Protein AF-A0A1V4EL60-F1 (afdb_monomer)

Secondary structure (DSSP, 8-state):
---HHHHHHHHHHHHHHHSTT-S-EEEEEEEEEETTTEEEEE-SS-SEEEEESSHHHHHHHHHHHHHTSPPPP-------

Radius of gyration: 22.5 Å; Cα contacts (8 Å, |Δi|>4): 71; chains: 1; bounding box: 53×30×76 Å

Sequence (80 aa):
MADLPRIAELLRRIADRIDYRGAPKLTGFSFTFEAGEGIRWRDDGKGCPVAYLGEEQYERAHTEADSNRPRPATRGIDHE

Structure (mmCIF, N/CA/C/O backbone):
data_AF-A0A1V4EL60-F1
#
_entry.id   AF-A0A1V4EL60-F1
#
loop_
_atom_site.group_PDB
_atom_site.id
_atom_site.type_symbol
_atom_site.label_atom_id
_atom_site.label_alt_id
_atom_site.label_comp_id
_atom_site.label_asym_id
_atom_site.label_entity_id
_atom_site.label_seq_id
_atom_site.pdbx_PDB_ins_code
_atom_site.Cartn_x
_atom_site.Cartn_y
_atom_site.Cartn_z
_atom_site.occupancy
_atom_site.B_iso_or_equiv
_atom_site.auth_seq_id
_atom_site.auth_comp_id
_atom_site.auth_asym_id
_atom_site.auth_atom_id
_atom_site.pdbx_PDB_model_num
ATOM 1 N N . MET A 1 1 ? 6.499 0.271 -44.346 1.00 45.34 1 MET A N 1
ATOM 2 C CA . MET A 1 1 ? 6.417 -0.791 -43.322 1.00 45.34 1 MET A CA 1
ATOM 3 C C . MET A 1 1 ? 7.173 -0.274 -42.115 1.00 45.34 1 MET A C 1
ATOM 5 O O . MET A 1 1 ? 8.384 -0.144 -42.200 1.00 45.34 1 MET A O 1
ATOM 9 N N . ALA A 1 2 ? 6.463 0.204 -41.092 1.00 49.94 2 ALA A N 1
ATOM 10 C CA . ALA A 1 2 ? 7.104 0.802 -39.925 1.00 49.94 2 ALA A CA 1
ATOM 11 C C . ALA A 1 2 ? 7.849 -0.288 -39.146 1.00 49.94 2 ALA A C 1
ATOM 13 O O . ALA A 1 2 ? 7.266 -1.330 -38.851 1.00 49.94 2 ALA A O 1
ATOM 14 N N . ASP A 1 3 ? 9.126 -0.044 -38.857 1.00 54.62 3 ASP A N 1
ATOM 15 C CA . ASP A 1 3 ? 9.967 -0.883 -38.008 1.00 54.62 3 ASP A CA 1
ATOM 16 C C . ASP A 1 3 ? 9.280 -1.112 -36.652 1.00 54.62 3 ASP A C 1
ATOM 18 O O . ASP A 1 3 ? 9.355 -0.280 -35.746 1.00 54.62 3 ASP A O 1
ATOM 22 N N . LEU A 1 4 ? 8.632 -2.269 -36.501 1.00 56.97 4 LEU A N 1
ATOM 23 C CA . LEU A 1 4 ? 8.178 -2.832 -35.227 1.00 56.97 4 LEU A CA 1
ATOM 24 C C . LEU A 1 4 ? 9.178 -2.631 -34.067 1.00 56.97 4 LEU A C 1
ATOM 26 O O . LEU A 1 4 ? 8.722 -2.237 -32.991 1.00 56.97 4 LEU A O 1
ATOM 30 N N . PRO A 1 5 ? 10.510 -2.807 -34.242 1.00 61.06 5 PRO A N 1
ATOM 31 C CA . PRO A 1 5 ? 11.462 -2.560 -33.156 1.00 61.06 5 PRO A CA 1
ATOM 32 C C . PRO A 1 5 ? 11.501 -1.096 -32.689 1.00 61.06 5 PRO A C 1
ATOM 34 O O . PRO A 1 5 ? 11.601 -0.850 -31.490 1.00 61.06 5 PRO A O 1
ATOM 37 N N . ARG A 1 6 ? 11.338 -0.113 -33.589 1.00 72.75 6 ARG A N 1
ATOM 38 C CA . ARG A 1 6 ? 11.316 1.317 -33.219 1.00 72.75 6 ARG A CA 1
ATOM 39 C C . ARG A 1 6 ? 10.051 1.707 -32.462 1.00 72.75 6 ARG A C 1
ATOM 41 O O . ARG A 1 6 ? 10.110 2.531 -31.553 1.00 72.75 6 ARG A O 1
ATOM 48 N N . ILE A 1 7 ? 8.912 1.117 -32.824 1.00 81.25 7 ILE A N 1
ATOM 49 C CA . ILE A 1 7 ? 7.643 1.352 -32.123 1.00 81.25 7 ILE A CA 1
ATOM 50 C C . ILE A 1 7 ? 7.686 0.709 -30.732 1.00 81.25 7 ILE A C 1
ATOM 52 O O . ILE A 1 7 ? 7.294 1.350 -29.762 1.00 81.25 7 ILE A O 1
ATOM 56 N N . ALA A 1 8 ? 8.216 -0.510 -30.609 1.00 72.25 8 ALA A N 1
ATOM 57 C CA . ALA A 1 8 ? 8.364 -1.186 -29.321 1.00 72.25 8 ALA A CA 1
ATOM 58 C C . ALA A 1 8 ? 9.279 -0.412 -28.359 1.00 72.25 8 ALA A C 1
ATOM 60 O O . ALA A 1 8 ? 8.942 -0.244 -27.189 1.00 72.25 8 ALA A O 1
ATOM 61 N N . GLU A 1 9 ? 10.401 0.118 -28.849 1.00 78.44 9 GLU A N 1
ATOM 62 C CA . GLU A 1 9 ? 11.330 0.899 -28.028 1.00 78.44 9 GLU A CA 1
ATOM 63 C C . GLU A 1 9 ? 10.729 2.245 -27.591 1.00 78.44 9 GLU A C 1
ATOM 65 O O . GLU A 1 9 ? 10.898 2.668 -26.446 1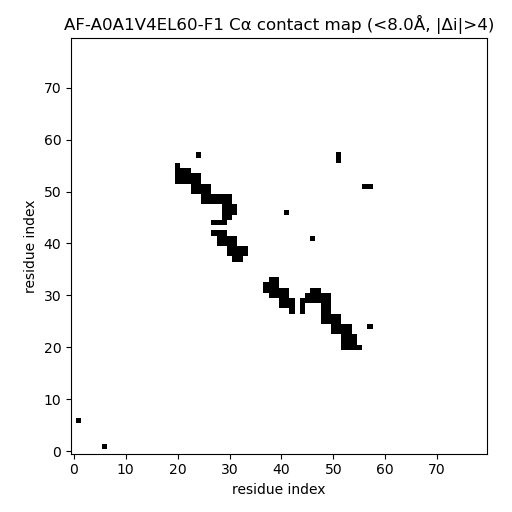.00 78.44 9 GLU A O 1
ATOM 70 N N . LEU A 1 10 ? 9.957 2.895 -28.468 1.00 79.19 10 LEU A N 1
ATOM 71 C CA . LEU A 1 10 ? 9.221 4.111 -28.127 1.00 79.19 10 LEU A CA 1
ATOM 72 C C . LEU A 1 10 ? 8.144 3.841 -27.069 1.00 79.19 10 LEU A C 1
ATOM 74 O O . LEU A 1 10 ? 8.041 4.588 -26.099 1.00 79.19 10 LEU A O 1
ATOM 78 N N . LEU A 1 11 ? 7.373 2.763 -27.225 1.00 79.19 11 LEU A N 1
ATOM 79 C CA . LEU A 1 11 ? 6.360 2.352 -26.253 1.00 79.19 11 LEU A CA 1
ATOM 80 C C . LEU A 1 11 ? 6.989 1.986 -24.909 1.00 79.19 11 LEU A C 1
ATOM 82 O O . LEU A 1 11 ? 6.447 2.368 -23.878 1.00 79.19 11 LEU A O 1
ATOM 86 N N . ARG A 1 12 ? 8.148 1.319 -24.910 1.00 72.62 12 ARG A N 1
ATOM 87 C CA . ARG A 1 12 ? 8.890 1.009 -23.686 1.00 72.62 12 ARG A CA 1
ATOM 88 C C . ARG A 1 12 ? 9.359 2.279 -22.984 1.00 72.62 12 ARG A C 1
ATOM 90 O O . ARG A 1 12 ? 9.091 2.432 -21.805 1.00 72.62 12 ARG A O 1
ATOM 97 N N . ARG A 1 13 ? 9.932 3.243 -23.711 1.00 76.81 13 ARG A N 1
ATOM 98 C CA . ARG A 1 13 ? 10.325 4.544 -23.137 1.00 76.81 13 ARG A CA 1
ATOM 99 C C . ARG A 1 13 ? 9.140 5.34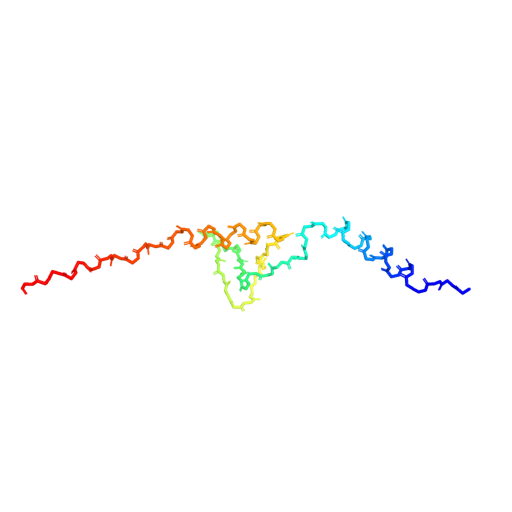6 -22.605 1.00 76.81 13 ARG A C 1
ATOM 101 O O . ARG A 1 13 ? 9.285 6.052 -21.613 1.00 76.81 13 ARG A O 1
ATOM 108 N N . ILE A 1 14 ? 7.982 5.276 -23.262 1.00 76.06 14 ILE A N 1
ATOM 109 C CA . ILE A 1 14 ? 6.756 5.925 -22.781 1.00 76.06 14 ILE A CA 1
ATOM 110 C C . ILE A 1 14 ? 6.244 5.217 -21.523 1.00 76.06 14 ILE A C 1
ATOM 112 O O . ILE A 1 14 ? 5.909 5.896 -20.558 1.00 76.06 14 ILE A O 1
ATOM 116 N N . ALA A 1 15 ? 6.232 3.883 -21.509 1.00 69.56 15 ALA A N 1
ATOM 117 C CA . ALA A 1 15 ? 5.848 3.090 -20.348 1.00 69.56 15 ALA A CA 1
ATOM 118 C C . ALA A 1 15 ? 6.778 3.362 -19.162 1.00 69.56 15 ALA A C 1
ATOM 120 O O . ALA A 1 15 ? 6.285 3.725 -18.108 1.00 69.56 15 ALA A O 1
ATOM 121 N N . ASP A 1 16 ? 8.097 3.327 -19.356 1.00 65.44 16 ASP A N 1
ATOM 122 C CA . ASP A 1 16 ? 9.091 3.619 -18.316 1.00 65.44 16 ASP A CA 1
ATOM 123 C C . ASP A 1 16 ? 9.005 5.084 -17.829 1.00 65.44 16 ASP A C 1
ATOM 125 O O . ASP A 1 16 ? 9.304 5.388 -16.677 1.00 65.44 16 ASP A O 1
ATOM 129 N N . ARG A 1 17 ? 8.564 6.019 -18.686 1.00 65.06 17 ARG A N 1
ATOM 130 C CA . ARG A 1 17 ? 8.325 7.424 -18.309 1.00 65.06 17 ARG A CA 1
ATOM 131 C C . ARG A 1 17 ? 7.038 7.614 -17.506 1.00 65.06 17 ARG A C 1
ATOM 133 O O . ARG A 1 17 ? 6.996 8.485 -16.640 1.00 65.06 17 ARG A O 1
ATOM 140 N N . ILE A 1 18 ? 5.987 6.863 -17.824 1.00 66.44 18 ILE A N 1
ATOM 141 C CA . ILE A 1 18 ? 4.707 6.895 -17.101 1.00 66.44 18 ILE A CA 1
ATOM 142 C C . ILE A 1 18 ? 4.821 6.100 -15.790 1.00 66.44 18 ILE A C 1
ATOM 144 O O . ILE A 1 18 ? 4.271 6.519 -14.776 1.00 66.44 18 ILE A O 1
ATOM 148 N N . ASP A 1 19 ? 5.593 5.014 -15.797 1.00 64.44 19 ASP A N 1
ATOM 149 C CA . ASP A 1 19 ? 5.844 4.098 -14.683 1.00 64.44 19 ASP A CA 1
ATOM 150 C C . ASP A 1 19 ? 7.231 4.321 -14.050 1.00 64.44 19 ASP A C 1
ATOM 152 O O . ASP A 1 19 ? 7.934 3.389 -13.672 1.00 64.44 19 ASP A O 1
ATOM 156 N N . TYR A 1 20 ? 7.650 5.584 -13.918 1.00 55.31 20 TYR A N 1
ATOM 157 C CA . TYR A 1 20 ? 8.971 5.943 -13.373 1.00 55.31 20 TYR A CA 1
ATOM 158 C C . TYR A 1 20 ? 9.187 5.469 -11.921 1.00 55.31 20 TYR A C 1
ATOM 160 O O . TYR A 1 20 ? 10.309 5.458 -11.420 1.00 55.31 20 TYR A O 1
ATOM 168 N N . ARG A 1 21 ? 8.112 5.093 -11.220 1.00 61.56 21 ARG A N 1
ATOM 169 C CA . ARG A 1 21 ? 8.157 4.609 -9.837 1.00 61.56 21 ARG A CA 1
ATOM 170 C C . ARG A 1 21 ? 7.949 3.101 -9.709 1.00 61.56 21 ARG A C 1
ATOM 172 O O . ARG A 1 21 ? 8.190 2.589 -8.623 1.00 61.56 21 ARG A O 1
ATOM 179 N N . GLY A 1 22 ? 7.617 2.395 -10.788 1.00 62.31 22 GLY A N 1
ATOM 180 C CA . GLY A 1 22 ? 7.322 0.965 -10.791 1.00 62.31 22 GLY A CA 1
ATOM 181 C C . GLY A 1 22 ? 5.867 0.654 -10.432 1.00 62.31 22 GLY A C 1
ATOM 182 O O . GLY A 1 22 ? 5.255 1.320 -9.594 1.00 62.31 22 GLY A O 1
ATOM 183 N N . ALA A 1 23 ? 5.332 -0.396 -11.064 1.00 70.19 23 ALA A N 1
ATOM 184 C CA . ALA A 1 23 ? 3.964 -0.853 -10.863 1.00 70.19 23 ALA A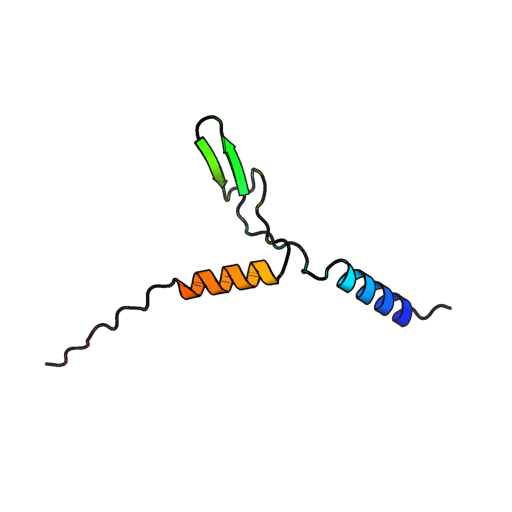 CA 1
ATOM 185 C C . ALA A 1 23 ? 3.632 -1.073 -9.371 1.00 70.19 23 ALA A C 1
ATOM 187 O O . ALA A 1 23 ? 4.463 -1.613 -8.629 1.00 70.19 23 ALA A O 1
ATOM 188 N N . PRO A 1 24 ? 2.410 -0.718 -8.921 1.00 72.75 24 PRO A N 1
ATOM 189 C C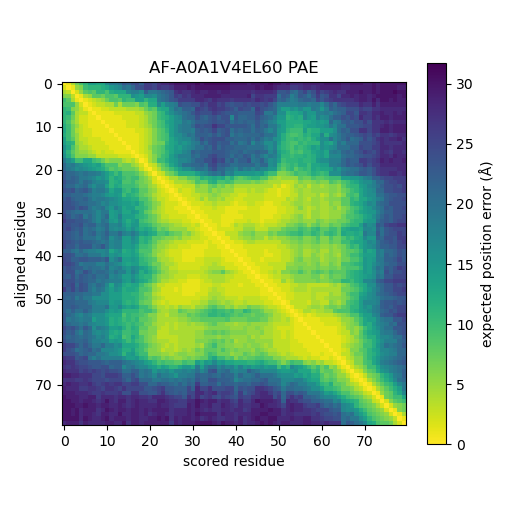A . PRO A 1 24 ? 2.018 -0.905 -7.534 1.00 72.75 24 PRO A CA 1
ATOM 190 C C . PRO A 1 24 ? 2.186 -2.356 -7.061 1.00 72.75 24 PRO A C 1
ATOM 192 O O . PRO A 1 24 ? 1.656 -3.283 -7.678 1.00 72.75 24 PRO A O 1
ATOM 195 N N . LYS A 1 25 ? 2.893 -2.556 -5.944 1.00 78.50 25 LYS A N 1
ATOM 196 C CA . LYS A 1 25 ? 3.117 -3.876 -5.331 1.00 78.50 25 LYS A CA 1
ATOM 197 C C . LYS A 1 25 ? 2.138 -4.078 -4.175 1.00 78.50 25 LYS A C 1
ATOM 199 O O . LYS A 1 25 ? 2.204 -3.359 -3.179 1.00 78.50 25 LYS A O 1
ATOM 204 N N . LEU A 1 26 ? 1.230 -5.047 -4.301 1.00 83.69 26 LEU A N 1
ATOM 205 C CA . LEU A 1 26 ? 0.294 -5.421 -3.233 1.00 83.69 26 LEU A CA 1
ATOM 206 C C . LEU A 1 26 ? 1.039 -6.072 -2.063 1.00 83.69 26 LEU A C 1
ATOM 208 O O . LEU A 1 26 ? 1.897 -6.925 -2.275 1.00 83.69 26 LEU A O 1
ATOM 212 N N . THR A 1 27 ? 0.686 -5.704 -0.830 1.00 85.00 27 THR A N 1
ATOM 213 C CA . THR A 1 27 ? 1.342 -6.241 0.379 1.00 85.00 27 THR A CA 1
ATOM 214 C C . THR A 1 27 ? 0.749 -7.563 0.864 1.00 85.00 27 THR A C 1
ATOM 216 O O . THR A 1 27 ? 1.320 -8.203 1.740 1.00 85.00 27 THR A O 1
ATOM 219 N N . GLY A 1 28 ? -0.414 -7.955 0.335 1.00 85.81 28 GLY A N 1
ATOM 220 C CA . GLY A 1 28 ? -1.217 -9.067 0.855 1.00 85.81 28 GLY A CA 1
ATOM 221 C C . GLY A 1 28 ? -2.102 -8.691 2.050 1.00 85.81 28 GLY A C 1
ATOM 222 O O . GLY A 1 28 ? -2.948 -9.489 2.438 1.00 85.81 28 GLY A O 1
ATOM 223 N N . PHE A 1 29 ? -1.971 -7.472 2.582 1.00 89.00 29 PHE A N 1
ATOM 224 C CA . PHE A 1 29 ? -2.841 -6.935 3.627 1.00 89.00 29 PHE A CA 1
ATOM 225 C C . PHE A 1 29 ? -3.867 -5.953 3.061 1.00 89.00 29 PHE A C 1
ATOM 227 O O . PHE A 1 29 ? -3.632 -5.245 2.078 1.00 89.00 29 PHE A O 1
ATOM 234 N N . SER A 1 30 ? -5.003 -5.870 3.734 1.00 94.69 30 SER A N 1
ATOM 235 C CA . SER A 1 30 ? -6.072 -4.911 3.487 1.00 94.69 30 SER A CA 1
ATOM 236 C C . SER A 1 30 ? -6.539 -4.278 4.796 1.00 94.69 30 SER A C 1
ATOM 238 O O . SER A 1 30 ? -6.169 -4.713 5.888 1.00 94.69 30 SER A O 1
ATOM 240 N N . PHE A 1 31 ? -7.352 -3.228 4.701 1.00 95.19 31 PHE A N 1
ATOM 241 C CA . PHE A 1 31 ? -7.989 -2.626 5.863 1.00 95.19 31 PHE A CA 1
ATOM 242 C C . PHE A 1 31 ? -9.467 -2.304 5.638 1.00 95.19 31 PHE A C 1
ATOM 244 O O . PHE A 1 31 ? -9.925 -2.086 4.514 1.00 95.19 31 PHE A O 1
ATOM 251 N N . THR A 1 32 ? -10.219 -2.246 6.732 1.00 95.94 32 THR A N 1
ATOM 252 C CA . THR A 1 32 ? -11.590 -1.721 6.792 1.00 95.94 32 THR A CA 1
ATOM 253 C C . THR A 1 32 ? -11.660 -0.554 7.772 1.00 95.94 32 THR A C 1
ATOM 255 O O . THR A 1 32 ? -10.828 -0.440 8.673 1.00 95.94 32 THR A O 1
ATOM 258 N N . PHE A 1 33 ? -12.653 0.321 7.589 1.00 95.44 33 PHE A N 1
ATOM 259 C CA . PHE A 1 33 ? -13.060 1.277 8.617 1.00 95.44 33 PHE A CA 1
ATOM 260 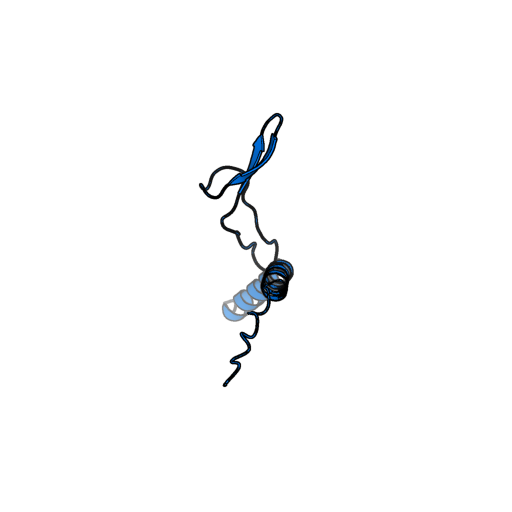C C . PHE A 1 33 ? -14.278 0.723 9.347 1.00 95.44 33 PHE A C 1
ATOM 262 O O . PHE A 1 33 ? -15.352 0.599 8.757 1.00 95.44 33 PHE A O 1
ATOM 269 N N . GLU A 1 34 ? -14.100 0.380 10.618 1.00 92.38 34 GLU A N 1
ATOM 270 C CA . GLU A 1 34 ? -15.147 -0.178 11.470 1.00 92.3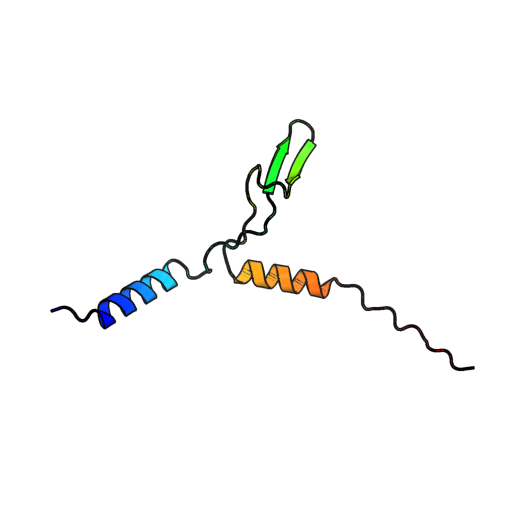8 34 GLU A CA 1
ATOM 271 C C . GLU A 1 34 ? -15.635 0.888 12.452 1.00 92.38 34 GLU A C 1
ATOM 273 O O . GLU A 1 34 ? -14.853 1.632 13.053 1.00 92.38 34 GLU A O 1
ATOM 278 N N . ALA A 1 35 ? -16.956 1.011 12.574 1.00 94.00 35 ALA A N 1
ATOM 279 C CA . ALA A 1 35 ? -17.566 2.014 13.433 1.00 94.00 35 ALA A CA 1
ATOM 280 C C . ALA A 1 35 ? -17.140 1.790 14.894 1.00 94.00 35 ALA A C 1
ATOM 282 O O . ALA A 1 35 ? -17.337 0.711 15.440 1.00 94.00 35 ALA A O 1
ATOM 283 N N . GLY A 1 36 ? -16.558 2.816 15.520 1.00 93.44 36 GLY A N 1
ATOM 284 C CA . GLY A 1 36 ? -16.079 2.756 16.907 1.00 93.44 36 GLY A CA 1
ATOM 285 C C . GLY A 1 36 ? -14.698 2.117 17.103 1.00 93.44 36 GLY A C 1
ATOM 286 O O . GLY A 1 36 ? -14.110 2.318 18.160 1.00 93.44 36 GLY A O 1
ATOM 287 N N . GLU A 1 37 ? -14.150 1.427 16.099 1.00 90.12 37 GLU A N 1
ATOM 288 C CA . GLU A 1 37 ? -12.821 0.792 16.167 1.00 90.12 37 GLU A CA 1
ATOM 289 C C . GLU A 1 37 ? -11.781 1.487 15.273 1.00 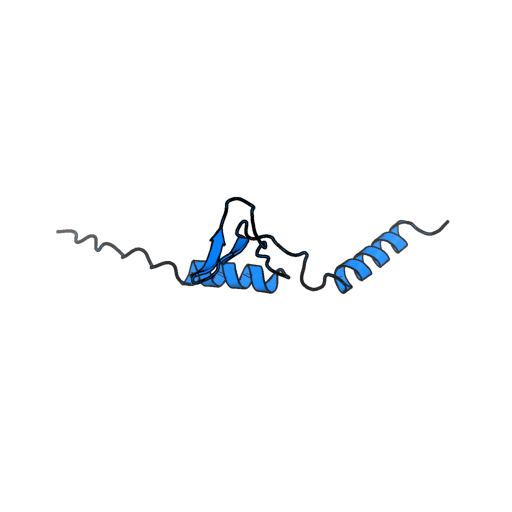90.12 37 GLU A C 1
ATOM 291 O O . GLU A 1 37 ? -10.584 1.443 15.551 1.00 90.12 37 GLU A O 1
ATOM 296 N N . GLY A 1 38 ? -12.220 2.188 14.223 1.00 92.81 38 GLY A N 1
ATOM 297 C CA . GLY A 1 38 ? -11.320 2.851 13.284 1.00 92.81 38 GLY A CA 1
ATOM 298 C C . GLY A 1 38 ? -10.751 1.870 12.261 1.00 92.81 38 GLY A C 1
ATOM 299 O O . GLY A 1 38 ? -11.507 1.144 11.620 1.00 92.81 38 GLY A O 1
ATOM 300 N N . ILE A 1 39 ? -9.434 1.896 12.043 1.00 95.44 39 ILE A N 1
ATOM 301 C CA . ILE A 1 39 ? -8.779 1.050 11.035 1.00 95.44 39 ILE A CA 1
ATOM 302 C C . ILE A 1 39 ? -8.580 -0.356 11.597 1.00 95.44 39 ILE A C 1
ATOM 304 O O . ILE A 1 39 ? -7.867 -0.534 12.584 1.00 95.44 39 ILE A O 1
ATOM 308 N N . ARG A 1 40 ? -9.118 -1.361 10.903 1.00 94.44 40 ARG A N 1
ATOM 309 C CA . ARG A 1 40 ? -8.840 -2.774 11.175 1.00 94.44 40 ARG A CA 1
ATOM 310 C C . ARG A 1 40 ? -8.050 -3.399 10.034 1.00 94.44 40 ARG A C 1
ATOM 312 O O . ARG A 1 40 ? -8.504 -3.386 8.894 1.00 94.44 40 ARG A O 1
ATOM 319 N N . TRP A 1 41 ? -6.892 -3.972 10.356 1.00 94.38 41 TRP A N 1
ATOM 320 C CA . TRP A 1 41 ? -6.039 -4.706 9.415 1.00 94.38 41 TRP A CA 1
ATOM 321 C C . TRP A 1 41 ? -6.556 -6.127 9.181 1.00 94.38 41 TRP A C 1
ATOM 323 O O . TRP A 1 41 ? -7.022 -6.781 10.115 1.00 94.38 41 TRP A O 1
ATOM 333 N N . ARG A 1 42 ? -6.495 -6.594 7.932 1.00 91.44 42 ARG A N 1
ATOM 334 C CA . ARG A 1 42 ? -7.036 -7.884 7.481 1.00 91.44 42 ARG A CA 1
ATOM 335 C C . ARG A 1 42 ? -6.085 -8.520 6.460 1.00 91.44 42 ARG A C 1
ATOM 337 O O . ARG A 1 42 ? -5.367 -7.818 5.755 1.00 91.44 42 ARG A O 1
ATOM 344 N N . ASP A 1 43 ? -6.095 -9.843 6.387 1.00 91.12 43 ASP A N 1
ATOM 345 C CA . ASP A 1 43 ? -5.341 -10.679 5.437 1.00 91.12 43 ASP A CA 1
ATOM 346 C C . ASP A 1 43 ? -6.257 -11.674 4.687 1.00 91.12 43 ASP A C 1
ATOM 348 O O . ASP A 1 43 ? -5.812 -12.450 3.846 1.00 91.12 43 ASP A O 1
ATOM 352 N N . ASP A 1 44 ? -7.570 -11.611 4.938 1.00 90.50 44 ASP A N 1
ATOM 353 C CA . ASP A 1 44 ? -8.602 -12.488 4.367 1.00 90.50 44 ASP A CA 1
ATOM 354 C C . ASP A 1 44 ? -9.071 -12.065 2.958 1.00 90.50 44 ASP A C 1
ATOM 356 O O . ASP A 1 44 ? -10.093 -12.545 2.461 1.00 90.50 44 ASP A O 1
ATOM 360 N N . GLY A 1 45 ? -8.353 -11.134 2.322 1.00 84.25 45 GLY A N 1
ATOM 361 C CA . GLY A 1 45 ? -8.648 -10.620 0.983 1.00 84.25 45 GLY A CA 1
ATOM 362 C C . GLY A 1 45 ? -9.854 -9.677 0.892 1.00 84.25 45 GLY A C 1
ATOM 363 O O . GLY A 1 45 ? -10.235 -9.289 -0.211 1.00 84.25 45 GLY A O 1
ATOM 364 N N . LYS A 1 46 ? -10.470 -9.285 2.013 1.00 88.50 46 LYS A N 1
ATOM 365 C CA . LYS A 1 46 ? -11.602 -8.342 2.032 1.00 88.50 46 LYS A CA 1
ATOM 366 C C . LYS A 1 46 ? -11.175 -6.966 2.545 1.00 88.50 46 LYS A C 1
ATOM 368 O O . LYS A 1 46 ? -10.301 -6.852 3.401 1.00 88.50 46 LYS A O 1
ATOM 373 N N . GLY A 1 47 ? -11.867 -5.920 2.104 1.00 92.88 47 GLY A N 1
ATOM 374 C CA . GLY A 1 47 ? -11.563 -4.531 2.463 1.00 92.88 47 GLY A CA 1
ATOM 375 C C . GLY A 1 47 ? -10.709 -3.827 1.408 1.00 92.88 47 GLY A C 1
ATOM 376 O O . GLY A 1 47 ? -10.604 -4.290 0.275 1.00 92.88 47 GLY A O 1
ATOM 377 N N . CYS A 1 48 ? -10.132 -2.684 1.771 1.00 92.88 48 CYS A N 1
ATOM 378 C CA . CYS A 1 48 ? -9.291 -1.887 0.886 1.00 92.88 48 CYS A CA 1
ATOM 379 C C . CYS A 1 48 ? -7.846 -2.417 0.915 1.00 92.88 48 CYS A C 1
ATOM 381 O O . CYS A 1 48 ? -7.250 -2.437 1.994 1.00 92.88 48 CYS A O 1
ATOM 383 N N . PRO A 1 49 ? -7.276 -2.869 -0.214 1.00 89.88 49 PRO A N 1
ATOM 384 C CA . PRO A 1 49 ? -5.925 -3.421 -0.244 1.00 89.88 49 PRO A CA 1
ATOM 385 C C . PRO A 1 49 ? -4.865 -2.344 0.005 1.00 89.88 49 PRO A C 1
ATOM 387 O O . PRO A 1 49 ? -4.998 -1.206 -0.448 1.00 89.88 49 PRO A O 1
ATOM 390 N N . VAL A 1 50 ? -3.779 -2.723 0.678 1.00 89.31 50 VAL A N 1
ATOM 391 C CA . VAL A 1 50 ? -2.596 -1.873 0.836 1.00 89.31 50 VAL A CA 1
ATOM 392 C C . VAL A 1 50 ? -1.556 -2.228 -0.217 1.00 89.31 50 VAL A C 1
ATOM 394 O O . VAL A 1 50 ? -1.285 -3.397 -0.499 1.00 89.31 50 VAL A O 1
ATOM 397 N N . ALA A 1 51 ? -0.985 -1.190 -0.821 1.00 85.31 51 ALA A N 1
ATOM 398 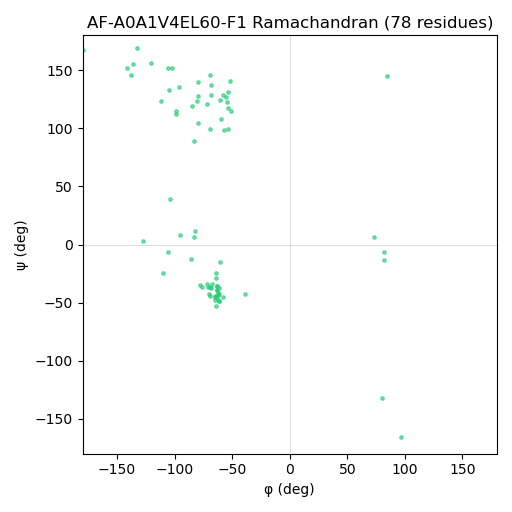C CA . ALA A 1 51 ? -0.009 -1.313 -1.887 1.00 85.31 51 ALA A CA 1
ATOM 399 C C . ALA A 1 51 ? 1.128 -0.310 -1.701 1.00 85.31 51 ALA A C 1
ATOM 401 O O . ALA A 1 51 ? 0.911 0.827 -1.276 1.00 85.31 51 ALA A O 1
ATOM 402 N N . TYR A 1 52 ? 2.329 -0.715 -2.097 1.00 80.75 52 TYR A N 1
ATOM 403 C CA . TYR A 1 52 ? 3.414 0.213 -2.375 1.00 80.75 52 TYR A CA 1
ATOM 404 C C . TYR A 1 52 ? 3.191 0.795 -3.762 1.00 80.75 52 TYR A C 1
ATOM 406 O O . TYR A 1 52 ? 3.018 0.046 -4.717 1.00 80.75 52 TYR A O 1
ATOM 414 N N . LEU A 1 53 ? 3.200 2.120 -3.880 1.00 77.25 53 LEU A N 1
ATOM 415 C CA . LEU A 1 53 ? 2.998 2.815 -5.157 1.00 77.25 53 LEU A CA 1
ATOM 416 C C . LEU A 1 53 ? 4.279 2.913 -5.999 1.00 77.25 53 LEU A C 1
ATOM 418 O O . LEU A 1 53 ? 4.289 3.606 -7.013 1.00 77.25 53 LEU A O 1
ATOM 422 N N . GLY A 1 54 ? 5.351 2.258 -5.553 1.00 77.62 54 GLY A N 1
ATOM 423 C CA . GLY A 1 54 ? 6.601 2.197 -6.279 1.00 77.62 54 GLY A CA 1
ATOM 424 C C . GLY A 1 54 ? 7.685 1.379 -5.585 1.00 77.62 54 GLY A C 1
ATOM 425 O O . GLY A 1 54 ? 7.572 1.019 -4.409 1.00 77.62 54 GLY A O 1
ATOM 426 N N . GLU A 1 55 ? 8.746 1.095 -6.337 1.00 79.00 55 GLU A N 1
ATOM 427 C CA . GLU A 1 55 ? 9.909 0.332 -5.883 1.00 79.00 55 GLU A CA 1
ATOM 428 C C . GLU A 1 55 ? 10.636 1.025 -4.735 1.00 79.00 55 GLU A C 1
ATOM 430 O O . GLU A 1 55 ? 10.968 0.376 -3.754 1.00 79.00 55 GLU A O 1
ATOM 435 N N . GLU A 1 56 ? 10.815 2.344 -4.795 1.00 79.88 56 GLU A N 1
ATOM 436 C CA . GLU A 1 56 ? 11.528 3.098 -3.757 1.00 79.88 56 GLU A CA 1
ATOM 437 C C . GLU A 1 56 ? 10.886 2.918 -2.370 1.00 79.88 56 GLU A C 1
ATOM 439 O O . GLU A 1 56 ? 11.574 2.678 -1.378 1.00 79.88 56 GLU A O 1
ATOM 444 N N . GLN A 1 57 ? 9.553 3.002 -2.291 1.00 78.94 57 GLN A N 1
ATOM 445 C CA . GLN A 1 57 ? 8.835 2.839 -1.026 1.00 78.94 57 GLN A CA 1
ATOM 446 C C . GLN A 1 57 ? 8.838 1.378 -0.560 1.00 78.94 57 GLN A C 1
ATOM 448 O O . GLN A 1 57 ? 8.897 1.130 0.645 1.00 78.94 57 GLN A O 1
ATOM 453 N N . TYR A 1 58 ? 8.796 0.429 -1.498 1.00 77.44 58 TYR A N 1
ATOM 454 C CA . TYR A 1 58 ? 8.911 -0.997 -1.205 1.00 77.44 58 TYR A CA 1
ATOM 455 C C . TYR A 1 58 ? 10.292 -1.342 -0.621 1.00 77.44 58 TYR A C 1
ATOM 457 O O . TYR A 1 58 ? 10.372 -1.897 0.474 1.00 77.44 58 TYR A O 1
ATOM 465 N N . GLU A 1 59 ? 11.374 -0.948 -1.297 1.00 79.69 59 GLU A N 1
ATOM 466 C CA . GLU A 1 59 ? 12.756 -1.217 -0.875 1.00 79.69 59 GLU A CA 1
ATOM 467 C C . GLU A 1 59 ? 13.087 -0.551 0.462 1.00 79.69 59 GLU A C 1
ATOM 469 O O . GLU A 1 59 ? 13.726 -1.149 1.333 1.00 79.69 59 GLU A O 1
ATOM 474 N N . ARG A 1 60 ? 12.591 0.674 0.678 1.00 81.31 60 ARG A N 1
ATOM 475 C CA . ARG A 1 60 ? 12.728 1.356 1.966 1.00 81.31 60 ARG A CA 1
ATOM 476 C C . ARG A 1 60 ? 12.042 0.582 3.092 1.00 81.31 60 ARG A C 1
ATOM 478 O O . ARG A 1 60 ? 12.661 0.368 4.132 1.00 81.31 60 ARG A O 1
ATOM 485 N N . ALA A 1 61 ? 10.795 0.151 2.894 1.00 80.12 61 ALA A N 1
ATOM 486 C CA . ALA A 1 61 ? 10.067 -0.618 3.904 1.00 80.12 61 ALA A CA 1
ATOM 487 C C . ALA A 1 61 ? 10.762 -1.952 4.218 1.00 80.12 61 ALA A C 1
ATOM 489 O O . ALA A 1 61 ? 10.823 -2.354 5.379 1.00 80.12 61 ALA A O 1
ATOM 490 N N . HIS A 1 62 ? 11.331 -2.604 3.201 1.00 75.62 62 HIS A N 1
ATOM 491 C CA . HIS A 1 62 ? 12.111 -3.827 3.374 1.00 75.62 62 HIS A CA 1
ATOM 492 C C . HIS A 1 62 ? 13.388 -3.578 4.196 1.00 75.62 62 HIS A C 1
ATOM 494 O O . HIS A 1 62 ? 13.644 -4.266 5.183 1.00 75.62 62 HIS A O 1
ATOM 500 N N . THR A 1 63 ? 14.138 -2.526 3.856 1.00 80.81 63 THR A N 1
ATOM 501 C CA . THR A 1 63 ? 15.380 -2.145 4.549 1.00 80.81 63 THR A CA 1
ATOM 502 C C . THR A 1 63 ? 15.141 -1.787 6.021 1.00 80.81 63 THR A C 1
ATOM 504 O O . THR A 1 63 ? 15.900 -2.201 6.903 1.00 80.81 63 THR A O 1
ATOM 507 N N . GLU A 1 64 ? 14.085 -1.020 6.313 1.00 81.00 64 GLU A N 1
ATOM 508 C CA . GLU A 1 64 ? 13.735 -0.625 7.685 1.00 81.00 64 GLU A CA 1
ATOM 509 C C . GLU A 1 64 ? 13.280 -1.828 8.532 1.00 81.00 64 GLU A C 1
ATOM 511 O O . GLU A 1 64 ? 13.601 -1.891 9.722 1.00 81.00 64 GLU A O 1
ATOM 516 N N . ALA A 1 65 ? 12.600 -2.813 7.932 1.00 76.50 65 ALA A N 1
ATOM 517 C CA . ALA A 1 65 ? 12.195 -4.036 8.625 1.00 76.50 65 ALA A CA 1
ATOM 518 C C . ALA A 1 65 ? 13.400 -4.881 9.075 1.00 76.50 65 ALA A C 1
ATOM 520 O O . ALA A 1 65 ? 13.447 -5.322 10.226 1.00 76.50 65 ALA A O 1
ATOM 521 N N . ASP A 1 66 ? 14.400 -5.057 8.206 1.00 68.19 66 ASP A N 1
ATOM 522 C CA . ASP A 1 66 ? 15.618 -5.806 8.540 1.00 68.19 66 ASP A CA 1
ATOM 523 C C . ASP A 1 66 ? 16.494 -5.076 9.565 1.00 68.19 66 ASP A C 1
ATOM 525 O O . ASP A 1 66 ? 17.069 -5.697 10.463 1.00 68.19 66 ASP A O 1
ATOM 529 N N . SER A 1 67 ? 16.551 -3.745 9.484 1.00 60.59 67 SER A N 1
ATOM 530 C CA . SER A 1 67 ? 17.335 -2.907 10.400 1.00 60.59 67 SER A CA 1
ATOM 531 C C . SER A 1 67 ? 16.840 -2.968 11.848 1.00 60.59 67 SER A C 1
ATOM 533 O O . SER A 1 67 ? 17.616 -2.732 12.774 1.00 60.59 67 SER A O 1
ATOM 535 N N . ASN A 1 68 ? 15.565 -3.305 12.058 1.00 58.66 68 ASN A N 1
ATOM 536 C CA . ASN A 1 68 ? 14.950 -3.386 13.381 1.00 58.66 68 ASN A CA 1
ATOM 537 C C . ASN A 1 68 ? 14.954 -4.809 13.970 1.00 58.66 68 ASN A C 1
ATOM 539 O O . ASN A 1 68 ? 14.337 -5.067 15.007 1.00 58.66 68 ASN A O 1
ATOM 543 N N . ARG A 1 69 ? 15.639 -5.759 13.321 1.00 57.19 69 ARG A N 1
ATOM 544 C CA . ARG A 1 69 ? 15.777 -7.117 13.845 1.00 57.19 69 ARG A CA 1
ATOM 545 C C . ARG A 1 69 ? 16.736 -7.083 15.044 1.00 57.19 69 ARG A C 1
ATOM 547 O O . ARG A 1 69 ? 17.885 -6.663 14.879 1.00 57.19 69 ARG A O 1
ATOM 554 N N . PRO A 1 70 ? 16.320 -7.508 16.254 1.00 58.78 70 PRO A N 1
ATOM 555 C CA . PRO A 1 70 ? 17.230 -7.548 17.390 1.00 58.78 70 PRO A CA 1
ATOM 556 C C . PRO A 1 70 ? 18.423 -8.432 17.029 1.00 58.78 70 PRO A C 1
ATOM 558 O O . PRO A 1 70 ? 18.243 -9.558 16.553 1.00 58.78 70 PRO A O 1
ATOM 561 N N . ARG A 1 71 ? 19.647 -7.918 17.222 1.00 61.22 71 ARG A N 1
ATOM 562 C CA . ARG A 1 71 ? 20.853 -8.737 17.053 1.00 61.22 71 ARG A CA 1
ATOM 563 C C . ARG A 1 71 ? 20.687 -9.975 17.935 1.00 61.22 71 ARG A C 1
ATOM 565 O O . ARG A 1 71 ? 20.322 -9.806 19.103 1.00 61.22 71 ARG A O 1
ATOM 572 N N . PRO A 1 72 ? 20.929 -11.195 17.420 1.00 59.12 72 PRO A N 1
ATOM 573 C CA . PRO A 1 72 ? 20.941 -12.363 18.281 1.00 59.12 72 PRO A CA 1
ATOM 574 C C . PRO A 1 72 ? 21.936 -12.071 19.399 1.00 59.12 72 PRO A C 1
ATOM 576 O O . PRO A 1 72 ? 23.081 -11.704 19.127 1.00 59.12 72 PRO A O 1
ATOM 579 N N . ALA A 1 73 ? 21.468 -12.139 20.646 1.00 60.53 73 ALA A N 1
ATOM 580 C CA . ALA A 1 73 ? 22.333 -11.969 21.796 1.00 60.53 73 ALA A CA 1
ATOM 581 C C . ALA A 1 73 ? 23.481 -12.963 21.629 1.00 60.53 73 ALA A C 1
ATOM 583 O O . ALA A 1 73 ? 23.243 -14.171 21.556 1.00 60.53 73 ALA A O 1
ATOM 584 N N . THR A 1 74 ? 24.707 -12.456 21.502 1.00 58.56 74 THR A N 1
ATOM 585 C CA . THR A 1 74 ? 25.906 -13.280 21.577 1.00 58.56 74 THR A CA 1
ATOM 586 C C . THR A 1 74 ? 25.838 -13.978 22.928 1.00 58.56 74 THR A C 1
ATOM 588 O O . THR A 1 74 ? 26.109 -13.361 23.955 1.00 58.56 74 THR A O 1
ATOM 591 N N . ARG A 1 75 ? 25.381 -15.236 22.958 1.00 52.69 75 ARG A N 1
ATOM 592 C CA . ARG A 1 75 ? 25.540 -16.087 24.135 1.00 52.69 75 ARG A CA 1
ATOM 593 C C . ARG A 1 75 ? 27.044 -16.171 24.346 1.00 52.69 75 ARG A C 1
ATOM 595 O O . ARG A 1 75 ? 27.732 -16.767 23.520 1.00 52.69 75 ARG A O 1
ATOM 602 N N . GLY A 1 76 ? 27.532 -15.509 25.393 1.00 48.59 76 GLY A N 1
ATOM 603 C CA . GLY A 1 76 ? 28.858 -15.770 25.927 1.00 48.59 76 GLY A CA 1
ATOM 604 C C . GLY A 1 76 ? 28.950 -17.270 26.147 1.00 48.59 76 GLY A C 1
ATOM 605 O O . GLY A 1 76 ? 28.140 -17.849 26.871 1.00 48.59 76 GLY A O 1
ATOM 606 N N . ILE A 1 77 ? 29.837 -17.917 25.400 1.00 57.81 77 ILE A N 1
ATOM 607 C CA . ILE A 1 77 ? 30.272 -19.260 25.740 1.00 57.81 77 ILE A CA 1
ATOM 608 C C . ILE A 1 77 ? 31.365 -19.018 26.766 1.00 57.81 77 ILE A C 1
ATOM 610 O O . ILE A 1 77 ? 32.523 -18.798 26.414 1.00 57.81 77 ILE A O 1
ATOM 614 N N . ASP A 1 78 ? 30.949 -18.956 28.024 1.00 53.28 78 ASP A N 1
ATOM 615 C CA . ASP A 1 78 ? 31.859 -18.996 29.153 1.00 53.28 78 ASP A CA 1
ATOM 616 C C . ASP A 1 78 ? 32.411 -20.429 29.177 1.00 53.28 78 ASP A C 1
ATOM 618 O O . ASP A 1 78 ? 31.720 -21.378 29.550 1.00 53.28 78 ASP A O 1
ATOM 622 N N . HIS A 1 79 ? 33.616 -20.602 28.636 1.00 46.81 79 HIS A N 1
ATOM 623 C CA . HIS A 1 79 ? 34.394 -21.820 28.816 1.00 46.81 79 HIS A CA 1
ATOM 624 C C . HIS A 1 79 ? 35.051 -21.738 30.195 1.00 46.81 79 HIS A C 1
ATOM 626 O O . HIS A 1 79 ? 35.994 -20.969 30.387 1.00 46.81 79 HIS A O 1
ATOM 632 N N . GLU A 1 80 ? 34.491 -22.497 31.137 1.00 48.16 80 GLU A N 1
ATOM 633 C CA . GLU A 1 80 ? 35.157 -22.922 32.373 1.00 48.16 80 GLU A CA 1
ATOM 634 C C . GLU A 1 80 ? 36.311 -23.890 32.059 1.00 48.16 80 GLU A C 1
ATOM 636 O O . GLU A 1 80 ? 36.168 -24.694 31.100 1.00 48.16 80 GLU A O 1
#

Mean predicted aligned error: 13.8 Å

Foldseek 3Di:
DDPPVVVVVVVVVVCCVVQVFHAKAWPLKAWDQDVPPGIDIDNPPDHHTDTDRGDVVVVVVVVVVVVPPPDPPPPPPPDD

Solvent-accessible surface area (backbone atoms only — not comparable to full-atom values): 4972 Å² total; per-residue (Å²): 132,82,59,62,70,61,53,51,52,51,50,48,56,50,47,50,65,75,43,70,47,38,76,68,43,72,71,70,37,18,34,41,81,42,91,98,70,42,79,43,81,37,68,86,83,54,66,51,72,44,61,32,76,16,51,70,61,44,54,48,55,53,52,56,56,62,71,68,54,79,72,80,75,79,73,78,79,80,7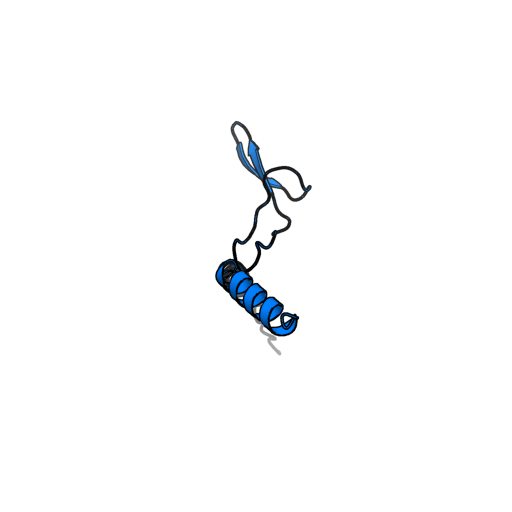9,126

pLDDT: mean 75.15, std 14.39, range [45.34, 95.94]